Protein AF-A0A1S2JZF1-F1 (afdb_monomer_lite)

Foldseek 3Di:
DDDDQDDQKFKDKDFLVLLQLLLVLLVVVPPDDDDPPVV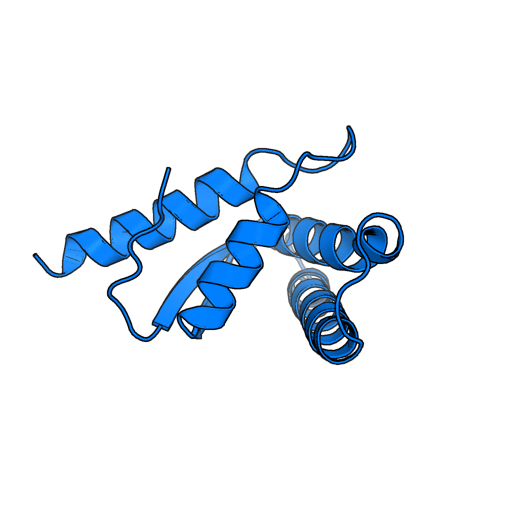NVVSNVSSVVSPCSNVVPVDDSRDMDIDIDGPVVLVVSLVSLCPDDDPPRDVCSSVRSSVRSVVVVVVVD

Radius of gyration: 13.89 Å; chains: 1; bounding box: 28×35×38 Å

Sequence (109 aa):
MRIELRKASYQVTFEALDWLCVAERMEDWSMCHPWPEAHDAGRLAVAAWARAMYDGAAISHHQRFTLTMPRDWAVWLWQILAMPPHDEFPWELAPQLLGQIKAQNRQRQ

Secondary structure (DSSP, 8-state):
------SSEEEEEEEHHHHHHHHHHHHHGGGT----THHHHHHHHHHHHHHHHHHT-SS-TT-EEEEEEEHHHHHHHHHHHHSPPPTTS-TTHHHHHHHHHHHHHHTT-

pLDDT: mean 81.44, std 12.47, range [49.06, 94.25]

Structure (mmCIF, N/CA/C/O backbone):
data_AF-A0A1S2JZF1-F1
#
_entry.id   AF-A0A1S2JZF1-F1
#
loop_
_atom_site.group_PDB
_atom_site.id
_atom_site.type_symbol
_atom_site.label_atom_id
_atom_site.label_alt_id
_atom_site.label_comp_id
_atom_site.label_asym_id
_atom_site.label_entity_id
_atom_site.label_seq_id
_atom_site.pdbx_PDB_ins_code
_atom_site.Cartn_x
_atom_site.Cartn_y
_atom_site.Cartn_z
_atom_site.occupancy
_atom_site.B_iso_or_equiv
_atom_site.auth_seq_id
_atom_site.auth_comp_id
_atom_site.auth_asym_id
_atom_site.auth_atom_id
_atom_site.pdbx_PDB_model_num
ATOM 1 N N . MET A 1 1 ? 12.018 -3.463 14.086 1.00 50.41 1 MET A N 1
ATOM 2 C CA . MET A 1 1 ? 10.764 -2.892 14.638 1.00 50.41 1 MET A CA 1
ATOM 3 C C . MET A 1 1 ? 9.609 -3.808 14.244 1.00 50.41 1 MET A C 1
ATOM 5 O O . MET A 1 1 ? 9.419 -4.014 13.055 1.00 50.41 1 MET A O 1
ATOM 9 N N . ARG A 1 2 ? 8.890 -4.414 15.200 1.00 59.28 2 ARG A N 1
ATOM 10 C CA . ARG A 1 2 ? 7.764 -5.327 14.916 1.00 59.28 2 ARG A CA 1
ATOM 11 C C . ARG A 1 2 ? 6.481 -4.505 14.775 1.00 59.28 2 ARG A C 1
ATOM 13 O O . ARG A 1 2 ? 6.169 -3.725 15.669 1.00 59.28 2 ARG A O 1
ATOM 20 N N . ILE A 1 3 ? 5.759 -4.637 13.663 1.00 64.00 3 ILE A N 1
ATOM 21 C CA . ILE A 1 3 ? 4.449 -3.991 13.513 1.00 64.00 3 ILE A CA 1
ATOM 22 C C . ILE A 1 3 ? 3.412 -4.787 14.300 1.00 64.00 3 ILE A C 1
ATOM 24 O O . ILE A 1 3 ? 3.134 -5.942 13.985 1.00 64.00 3 ILE A O 1
ATOM 28 N N . GLU A 1 4 ? 2.802 -4.154 15.297 1.00 75.62 4 GLU A N 1
ATOM 29 C CA . GLU A 1 4 ? 1.636 -4.704 15.983 1.00 75.62 4 GLU A CA 1
ATOM 30 C C . GLU A 1 4 ? 0.354 -4.260 15.277 1.00 75.62 4 GLU A C 1
ATOM 32 O O . GLU A 1 4 ? -0.194 -3.187 15.544 1.00 75.62 4 GLU A O 1
ATOM 37 N N . LEU A 1 5 ? -0.134 -5.087 14.354 1.00 77.19 5 LEU A N 1
ATOM 38 C CA . LEU A 1 5 ? -1.463 -4.905 13.778 1.00 77.19 5 LEU A CA 1
ATOM 39 C C . LEU A 1 5 ? -2.522 -5.514 14.699 1.00 77.19 5 LEU A C 1
ATOM 41 O O . LEU A 1 5 ? -2.493 -6.709 14.986 1.00 77.19 5 LEU A O 1
ATOM 45 N N . ARG A 1 6 ? -3.452 -4.681 15.165 1.00 83.56 6 ARG A N 1
ATOM 46 C CA . ARG A 1 6 ? -4.514 -5.044 16.114 1.00 83.56 6 ARG A CA 1
ATOM 47 C C . ARG A 1 6 ? -5.913 -5.028 15.486 1.00 83.56 6 ARG A C 1
ATOM 49 O O . ARG A 1 6 ? -6.845 -5.544 16.092 1.00 83.56 6 ARG A O 1
ATOM 56 N N . LYS A 1 7 ? -6.077 -4.439 14.294 1.00 85.94 7 LYS A N 1
ATOM 57 C CA . LYS A 1 7 ? -7.360 -4.360 13.576 1.00 85.94 7 LYS A CA 1
ATOM 58 C C . LYS A 1 7 ? -7.475 -5.451 12.512 1.00 85.94 7 LYS A C 1
ATOM 60 O O . LYS A 1 7 ? -6.466 -5.904 11.979 1.00 85.94 7 LYS A O 1
ATOM 65 N N . ALA A 1 8 ? -8.717 -5.825 12.193 1.00 88.69 8 ALA A N 1
ATOM 66 C CA . ALA A 1 8 ? -9.038 -6.739 11.093 1.00 88.69 8 ALA A CA 1
ATOM 67 C C . ALA A 1 8 ? -8.833 -6.090 9.711 1.00 88.69 8 ALA A C 1
ATOM 69 O O . ALA A 1 8 ? -8.472 -6.773 8.757 1.00 88.69 8 ALA A O 1
ATOM 70 N N . SER A 1 9 ? -9.016 -4.771 9.617 1.00 92.62 9 SER A N 1
ATOM 71 C CA . SER A 1 9 ? -8.773 -3.975 8.416 1.00 92.62 9 SER A CA 1
ATOM 72 C C . SER A 1 9 ? -8.235 -2.587 8.765 1.00 92.62 9 SER A C 1
ATOM 74 O O . SER A 1 9 ? -8.410 -2.093 9.886 1.00 92.62 9 SER A O 1
ATOM 76 N N . TYR A 1 10 ? -7.566 -1.974 7.793 1.00 92.69 10 TYR A N 1
ATOM 77 C CA . TYR A 1 10 ? -6.959 -0.652 7.883 1.00 92.69 10 TYR A CA 1
ATOM 78 C C . TYR A 1 10 ? -7.393 0.209 6.704 1.00 92.69 10 TYR A C 1
ATOM 80 O O . TYR A 1 10 ? -7.459 -0.268 5.574 1.00 92.69 10 TYR A O 1
ATOM 88 N N . GLN A 1 11 ? -7.663 1.482 6.973 1.00 93.75 11 GLN A N 1
ATOM 89 C CA . GLN A 1 11 ? -7.850 2.494 5.939 1.00 93.75 11 GLN A CA 1
ATOM 90 C C . GLN A 1 11 ? -6.495 3.103 5.587 1.00 93.75 11 GLN A C 1
ATOM 92 O O . GLN A 1 11 ? -5.816 3.635 6.461 1.00 93.75 11 GLN A O 1
ATOM 97 N N . VAL A 1 12 ? -6.084 3.005 4.332 1.00 92.38 12 VAL A N 1
ATOM 98 C CA . VAL A 1 12 ? -4.828 3.563 3.830 1.00 92.38 12 VAL A CA 1
ATOM 99 C C . VAL A 1 12 ? -5.163 4.606 2.788 1.00 92.38 12 VAL A C 1
ATOM 101 O O . VAL A 1 12 ? -5.877 4.319 1.831 1.00 92.38 12 VAL A O 1
ATOM 104 N N . THR A 1 13 ? -4.651 5.807 2.993 1.00 93.69 13 THR A N 1
ATOM 105 C CA . THR A 1 13 ? -4.833 6.952 2.116 1.00 93.69 13 THR A CA 1
ATOM 106 C C . THR A 1 13 ? -3.501 7.343 1.510 1.00 93.69 13 THR A C 1
ATOM 108 O O . THR A 1 13 ? -2.548 7.605 2.240 1.00 93.69 13 THR A O 1
ATOM 111 N N . PHE A 1 14 ? -3.467 7.427 0.192 1.00 93.62 14 PHE A N 1
ATOM 112 C CA . PHE A 1 14 ? -2.300 7.833 -0.583 1.00 93.62 14 PHE A CA 1
ATOM 113 C C . PHE A 1 14 ? -2.731 8.751 -1.723 1.00 93.62 14 PHE A C 1
ATOM 115 O O . PHE A 1 14 ? -3.900 8.726 -2.131 1.00 93.62 14 PHE A O 1
ATOM 122 N N . GLU A 1 15 ? -1.813 9.591 -2.194 1.00 94.25 15 GLU A N 1
ATOM 123 C CA . GLU A 1 15 ? -2.020 10.387 -3.403 1.00 94.25 15 GLU A CA 1
ATOM 124 C C . GLU A 1 15 ? -1.966 9.484 -4.641 1.00 94.25 15 GLU A C 1
ATOM 126 O O . GLU A 1 15 ? -1.456 8.364 -4.599 1.00 94.25 15 GLU A O 1
ATOM 131 N N . ALA A 1 16 ? -2.531 9.938 -5.757 1.00 91.75 16 ALA A N 1
ATOM 132 C CA . ALA A 1 16 ? -2.526 9.168 -6.996 1.00 91.75 16 ALA A CA 1
ATOM 133 C C . ALA A 1 16 ? -1.092 8.787 -7.397 1.00 91.75 16 ALA A C 1
ATOM 135 O O . ALA A 1 16 ? -0.839 7.647 -7.774 1.00 91.75 16 ALA A O 1
ATOM 136 N N . LEU A 1 17 ? -0.153 9.731 -7.270 1.00 91.75 17 LEU A N 1
ATOM 137 C CA . LEU A 1 17 ? 1.257 9.500 -7.580 1.00 91.75 17 LEU A CA 1
ATOM 138 C C . LEU A 1 17 ? 1.896 8.442 -6.669 1.00 91.75 17 LEU A C 1
ATOM 140 O O . LEU A 1 17 ? 2.646 7.599 -7.145 1.00 91.75 17 LEU A O 1
ATOM 144 N N . ASP A 1 18 ? 1.546 8.425 -5.384 1.00 92.69 18 ASP A N 1
ATOM 145 C CA . ASP A 1 18 ? 2.013 7.390 -4.457 1.00 92.69 18 ASP A CA 1
ATOM 146 C C . ASP A 1 18 ? 1.535 5.999 -4.905 1.00 92.69 18 ASP A C 1
ATOM 148 O O . ASP A 1 18 ? 2.290 5.028 -4.848 1.00 92.69 18 ASP A O 1
ATOM 152 N N . TRP A 1 19 ? 0.290 5.892 -5.392 1.00 91.88 19 TRP A N 1
ATOM 153 C CA . TRP A 1 19 ? -0.235 4.643 -5.952 1.00 91.88 19 TRP A CA 1
ATOM 154 C C . TRP A 1 19 ? 0.488 4.225 -7.235 1.00 91.88 19 TRP A C 1
ATOM 156 O O . TRP A 1 19 ? 0.714 3.031 -7.427 1.00 91.88 19 TRP A O 1
ATOM 166 N N . LEU A 1 20 ? 0.912 5.173 -8.074 1.00 91.38 20 LEU A N 1
ATOM 167 C CA . LEU A 1 20 ? 1.772 4.867 -9.218 1.00 91.38 20 LEU A CA 1
ATOM 168 C C . LEU A 1 20 ? 3.101 4.257 -8.760 1.00 91.38 20 LEU A C 1
ATOM 170 O O . LEU A 1 20 ? 3.473 3.192 -9.243 1.00 91.38 20 LEU A O 1
ATOM 174 N N . CYS A 1 21 ? 3.764 4.864 -7.774 1.00 89.75 21 CYS A N 1
ATOM 175 C CA . CYS A 1 21 ? 5.011 4.326 -7.237 1.00 89.75 21 CYS A CA 1
ATOM 176 C C . CYS A 1 21 ? 4.809 2.927 -6.636 1.00 89.75 21 CYS A C 1
ATOM 178 O O . CYS A 1 21 ? 5.636 2.039 -6.835 1.00 89.75 21 CYS A O 1
ATOM 180 N N . VAL A 1 22 ? 3.694 2.690 -5.932 1.00 89.81 22 VAL A N 1
ATOM 181 C CA . VAL A 1 22 ? 3.332 1.345 -5.452 1.00 89.81 22 VAL A CA 1
ATOM 182 C C . VAL A 1 22 ? 3.210 0.364 -6.621 1.00 89.81 22 VAL A C 1
ATOM 184 O O . VAL A 1 22 ? 3.723 -0.747 -6.509 1.00 89.81 22 VAL A O 1
ATOM 187 N N . ALA A 1 23 ? 2.567 0.749 -7.727 1.00 90.44 23 ALA A N 1
ATOM 188 C CA . ALA A 1 23 ? 2.433 -0.108 -8.904 1.00 90.44 23 ALA A CA 1
ATOM 189 C C . ALA A 1 23 ? 3.799 -0.463 -9.508 1.00 90.44 23 ALA A C 1
ATOM 191 O O . ALA A 1 23 ? 4.115 -1.642 -9.652 1.00 90.44 23 ALA A O 1
ATOM 192 N N . GLU A 1 24 ? 4.641 0.540 -9.753 1.00 87.75 24 GLU A N 1
ATOM 193 C CA . GLU A 1 24 ? 5.990 0.366 -10.305 1.00 87.75 24 GLU A CA 1
ATOM 194 C C . GLU A 1 24 ? 6.850 -0.527 -9.406 1.00 87.75 24 GLU A C 1
ATOM 196 O O . GLU A 1 24 ? 7.489 -1.467 -9.874 1.00 87.75 24 GLU A O 1
ATOM 201 N N . ARG A 1 25 ? 6.789 -0.318 -8.085 1.00 84.50 25 ARG A N 1
ATOM 202 C CA . ARG A 1 25 ? 7.504 -1.152 -7.112 1.00 84.50 25 ARG A CA 1
ATOM 203 C C . ARG A 1 25 ? 7.040 -2.599 -7.130 1.00 84.50 25 ARG A C 1
ATOM 205 O O . ARG A 1 25 ? 7.852 -3.501 -6.935 1.00 84.50 25 ARG A O 1
ATOM 212 N N . MET A 1 26 ? 5.743 -2.822 -7.322 1.00 84.38 26 MET A N 1
ATOM 213 C CA . MET A 1 26 ? 5.180 -4.161 -7.441 1.00 84.38 26 MET A CA 1
ATOM 214 C C . MET A 1 26 ? 5.584 -4.809 -8.762 1.00 84.38 26 MET A C 1
ATOM 216 O O . MET A 1 26 ? 5.753 -6.018 -8.773 1.00 84.38 26 MET A O 1
ATOM 220 N N . GLU A 1 27 ? 5.771 -4.061 -9.848 1.00 81.62 27 GLU A N 1
ATOM 221 C CA . GLU A 1 27 ? 6.171 -4.576 -11.167 1.00 81.62 27 GLU A CA 1
ATOM 222 C C . GLU A 1 27 ? 7.672 -4.901 -11.252 1.00 81.62 27 GLU A C 1
ATOM 224 O O . GLU A 1 27 ? 8.032 -5.998 -11.688 1.00 81.62 27 GLU A O 1
ATOM 229 N N . ASP A 1 28 ? 8.528 -4.010 -10.745 1.00 77.44 28 ASP A N 1
ATOM 230 C CA . ASP A 1 28 ? 9.998 -4.132 -10.726 1.00 77.44 28 ASP A CA 1
ATOM 231 C C . ASP A 1 28 ? 10.495 -5.281 -9.822 1.00 77.44 28 ASP A C 1
ATOM 233 O O . ASP A 1 28 ? 11.553 -5.879 -10.015 1.00 77.44 28 ASP A O 1
ATOM 237 N N . TRP A 1 29 ? 9.647 -5.696 -8.879 1.00 64.81 29 TRP A N 1
ATOM 238 C CA . TRP A 1 29 ? 9.880 -6.767 -7.908 1.00 64.81 29 TRP A CA 1
ATOM 239 C C . TRP A 1 29 ? 10.287 -8.136 -8.499 1.00 64.81 29 TRP A C 1
ATOM 241 O O . TRP A 1 29 ? 10.733 -9.018 -7.762 1.00 64.81 29 TRP A O 1
ATOM 251 N N . SER A 1 30 ? 10.137 -8.344 -9.813 1.00 56.12 30 SER A N 1
ATOM 252 C CA . SER A 1 30 ? 10.441 -9.613 -10.494 1.00 56.12 30 SER A CA 1
ATOM 253 C C . SER A 1 30 ? 11.916 -10.048 -10.441 1.00 56.12 30 SER A C 1
ATOM 255 O O . SER A 1 30 ? 12.208 -11.201 -10.755 1.00 56.12 30 SER A O 1
ATOM 257 N N . MET A 1 31 ? 12.848 -9.185 -10.012 1.00 50.50 31 MET A N 1
ATOM 258 C CA . MET A 1 31 ? 14.287 -9.484 -10.077 1.00 50.50 31 MET A CA 1
ATOM 259 C C . MET A 1 31 ? 14.955 -9.934 -8.766 1.00 50.50 31 MET A C 1
ATOM 261 O O . MET A 1 31 ? 16.069 -10.455 -8.826 1.00 50.50 31 MET A O 1
ATOM 265 N N . CYS A 1 32 ? 14.338 -9.771 -7.587 1.00 49.06 32 CYS A N 1
ATOM 266 C CA . CYS A 1 32 ? 15.118 -9.816 -6.335 1.00 49.06 32 CYS A CA 1
ATOM 267 C C . CYS A 1 32 ? 14.843 -10.966 -5.352 1.00 49.06 32 CYS A C 1
ATOM 269 O O . CYS A 1 32 ? 15.706 -11.208 -4.510 1.00 49.06 32 CYS A O 1
ATOM 271 N N . HIS A 1 33 ? 13.733 -11.714 -5.422 1.00 52.94 33 HIS A N 1
ATOM 272 C CA . HIS A 1 33 ? 13.502 -12.817 -4.470 1.00 52.94 33 HIS A CA 1
ATOM 273 C C . HIS A 1 33 ? 12.627 -13.956 -5.023 1.00 52.94 33 HIS A C 1
ATOM 275 O O . HIS A 1 33 ? 11.539 -13.682 -5.526 1.00 52.94 33 HIS A O 1
ATOM 281 N N . PRO A 1 34 ? 13.019 -15.236 -4.849 1.00 52.94 34 PRO A N 1
ATOM 282 C CA . PRO A 1 34 ? 12.179 -16.374 -5.207 1.00 52.94 34 PRO A CA 1
ATOM 283 C C . PRO A 1 34 ? 11.081 -16.555 -4.149 1.00 52.94 34 PRO A C 1
ATOM 285 O O . PRO A 1 34 ? 11.301 -17.173 -3.106 1.00 52.94 34 PRO A O 1
ATOM 288 N N . TRP A 1 35 ? 9.900 -15.991 -4.393 1.00 58.47 35 TRP A N 1
ATOM 289 C CA . TRP A 1 35 ? 8.686 -16.327 -3.644 1.00 58.47 35 TRP A CA 1
ATOM 290 C C . TRP A 1 35 ? 7.895 -17.422 -4.385 1.00 58.47 35 TRP A C 1
ATOM 292 O O . TRP A 1 35 ? 8.070 -17.587 -5.591 1.00 58.47 35 TRP A O 1
ATOM 302 N N . PRO A 1 36 ? 7.028 -18.188 -3.697 1.00 58.34 36 PRO A N 1
ATOM 303 C CA . PRO A 1 36 ? 6.127 -19.139 -4.353 1.00 58.34 36 PRO A CA 1
ATOM 304 C C . PRO A 1 36 ? 5.216 -18.437 -5.377 1.00 58.34 36 PRO A C 1
ATOM 306 O O . PRO A 1 36 ? 4.727 -17.349 -5.084 1.00 58.34 36 PRO A O 1
ATOM 309 N N . GLU A 1 37 ? 4.910 -19.078 -6.512 1.00 57.91 37 GLU A N 1
ATOM 310 C CA . GLU A 1 37 ? 4.112 -18.531 -7.640 1.00 57.91 37 GLU A CA 1
ATOM 311 C C . GLU A 1 37 ? 2.793 -17.839 -7.227 1.00 57.91 37 GLU A C 1
ATOM 313 O O . GLU A 1 37 ? 2.350 -16.880 -7.857 1.00 57.91 37 GLU A O 1
ATOM 318 N N . ALA A 1 38 ? 2.165 -18.267 -6.126 1.00 58.09 38 ALA A N 1
ATOM 319 C CA . ALA A 1 38 ? 0.957 -17.637 -5.584 1.00 58.09 38 ALA A CA 1
ATOM 320 C C . ALA A 1 38 ? 1.155 -16.159 -5.173 1.00 58.09 38 ALA A C 1
ATOM 322 O O . ALA A 1 38 ? 0.204 -15.374 -5.205 1.00 58.09 38 ALA A O 1
ATOM 323 N N . HIS A 1 39 ? 2.377 -15.760 -4.810 1.00 67.06 39 HIS A N 1
ATOM 324 C CA . HIS A 1 39 ? 2.711 -14.373 -4.488 1.00 67.06 39 HIS A CA 1
ATOM 325 C C . HIS A 1 39 ? 2.804 -13.484 -5.736 1.00 67.06 39 HIS A C 1
ATOM 327 O O . HIS A 1 39 ? 2.549 -12.285 -5.626 1.00 67.06 39 HIS A O 1
ATOM 333 N N . ASP A 1 40 ? 3.082 -14.046 -6.918 1.00 73.19 40 ASP A N 1
ATOM 334 C CA . ASP A 1 40 ? 3.144 -13.280 -8.168 1.00 73.19 40 ASP A CA 1
ATOM 335 C C . ASP A 1 40 ? 1.766 -12.835 -8.650 1.00 73.19 40 ASP A C 1
ATOM 337 O O . ASP A 1 40 ? 1.595 -11.682 -9.045 1.00 73.19 40 ASP A O 1
ATOM 341 N N . ALA A 1 41 ? 0.752 -13.698 -8.554 1.00 76.75 41 ALA A N 1
ATOM 342 C CA . ALA A 1 41 ? -0.614 -13.325 -8.921 1.00 76.75 41 ALA A CA 1
ATOM 343 C C . ALA A 1 41 ? -1.159 -12.201 -8.019 1.00 76.75 41 ALA A C 1
ATOM 345 O O . ALA A 1 41 ? -1.750 -11.238 -8.509 1.00 76.75 41 ALA A O 1
ATOM 346 N N . GLY A 1 42 ? -0.919 -12.294 -6.705 1.00 77.50 42 GLY A N 1
ATOM 347 C CA . GLY A 1 42 ? -1.297 -11.248 -5.750 1.00 77.50 42 GLY A CA 1
ATOM 348 C C . GLY A 1 42 ? -0.565 -9.931 -6.012 1.00 77.50 42 GLY A C 1
ATOM 349 O O . GLY A 1 42 ? -1.187 -8.871 -6.033 1.00 77.50 42 GLY A O 1
ATOM 350 N N . ARG A 1 43 ? 0.739 -10.001 -6.295 1.00 81.88 43 ARG A N 1
ATOM 351 C CA . ARG A 1 43 ? 1.567 -8.853 -6.680 1.00 81.88 43 ARG A CA 1
ATOM 352 C C . ARG A 1 43 ? 1.057 -8.144 -7.926 1.00 81.88 43 ARG A C 1
ATOM 354 O O . ARG A 1 43 ? 0.838 -6.937 -7.879 1.00 81.88 43 ARG A O 1
ATOM 361 N N . LEU A 1 44 ? 0.829 -8.880 -9.011 1.00 84.50 44 LEU A N 1
ATOM 362 C CA . LEU A 1 44 ? 0.324 -8.316 -10.263 1.00 84.50 44 LEU A CA 1
ATOM 363 C C . LEU A 1 44 ? -1.072 -7.710 -10.090 1.00 84.50 44 LEU A C 1
ATOM 365 O O . LEU A 1 44 ? -1.351 -6.649 -10.641 1.00 84.50 44 LEU A O 1
ATOM 369 N N . ALA A 1 45 ? -1.933 -8.333 -9.280 1.00 84.81 45 ALA A N 1
ATOM 370 C CA . ALA A 1 45 ? -3.237 -7.763 -8.954 1.00 84.81 45 ALA A CA 1
ATOM 371 C C . ALA A 1 45 ? -3.110 -6.419 -8.218 1.00 84.81 45 ALA A C 1
ATOM 373 O O . ALA A 1 45 ? -3.865 -5.489 -8.499 1.00 84.81 45 ALA A O 1
ATOM 374 N N . VAL A 1 46 ? -2.144 -6.291 -7.304 1.00 84.69 46 VAL A N 1
ATOM 375 C CA . VAL A 1 46 ? -1.894 -5.042 -6.567 1.00 84.69 46 VAL A CA 1
ATOM 376 C C . VAL A 1 46 ? -1.298 -3.977 -7.466 1.00 84.69 46 VAL A C 1
ATOM 378 O O . VAL A 1 46 ? -1.735 -2.832 -7.386 1.00 84.69 46 VAL A O 1
ATOM 381 N N . ALA A 1 47 ? -0.362 -4.350 -8.340 1.00 89.06 47 ALA A N 1
ATOM 382 C CA . ALA A 1 47 ? 0.184 -3.453 -9.350 1.00 89.06 47 ALA A CA 1
ATOM 383 C C . ALA A 1 47 ? -0.927 -2.878 -10.235 1.00 89.06 47 ALA A C 1
ATOM 385 O O . ALA A 1 47 ? -1.099 -1.663 -10.307 1.00 89.06 47 ALA A O 1
ATOM 386 N N . ALA A 1 48 ? -1.757 -3.750 -10.816 1.00 90.12 48 ALA A N 1
ATOM 387 C CA . ALA A 1 48 ? -2.867 -3.349 -11.674 1.00 90.12 48 ALA A CA 1
ATOM 388 C C . ALA A 1 48 ? -3.887 -2.473 -10.934 1.00 90.12 48 ALA A C 1
ATOM 390 O O . ALA A 1 48 ? -4.365 -1.475 -11.473 1.00 90.12 48 ALA A O 1
ATOM 391 N N . TRP A 1 49 ? -4.210 -2.818 -9.685 1.00 88.56 49 TRP A N 1
ATOM 392 C CA . TRP A 1 49 ? -5.126 -2.026 -8.874 1.00 88.56 49 TRP A CA 1
ATOM 393 C C . TRP A 1 49 ? -4.555 -0.638 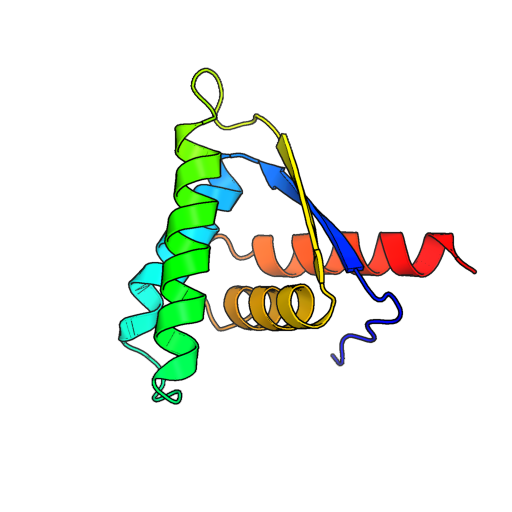-8.556 1.00 88.56 49 TRP A C 1
ATOM 395 O O . TRP A 1 49 ? -5.239 0.361 -8.762 1.00 88.56 49 TRP A O 1
ATOM 405 N N . ALA A 1 50 ? -3.302 -0.555 -8.110 1.00 90.31 50 ALA A N 1
ATOM 406 C CA . ALA A 1 50 ? -2.647 0.711 -7.801 1.00 90.31 50 ALA A CA 1
ATOM 407 C C . ALA A 1 50 ? -2.499 1.592 -9.056 1.00 90.31 50 ALA A C 1
ATOM 409 O O . ALA A 1 50 ? -2.767 2.795 -9.006 1.00 90.31 50 ALA A O 1
ATOM 410 N N . ARG A 1 51 ? -2.209 0.983 -10.213 1.00 92.31 51 ARG A N 1
ATOM 411 C CA . ARG A 1 51 ? -2.197 1.670 -11.507 1.00 92.31 51 ARG A CA 1
ATOM 412 C C . ARG A 1 51 ? -3.568 2.235 -11.872 1.00 92.31 51 ARG A C 1
ATOM 414 O O . ARG A 1 51 ? -3.658 3.400 -12.240 1.00 92.31 51 ARG A O 1
ATOM 421 N N . ALA A 1 52 ? -4.639 1.466 -11.681 1.00 89.69 52 ALA A N 1
ATOM 422 C CA . ALA A 1 52 ? -6.001 1.940 -11.925 1.00 89.69 52 ALA A CA 1
ATOM 423 C C . ALA A 1 52 ? -6.392 3.126 -11.020 1.00 89.69 52 ALA A C 1
ATOM 425 O O . ALA A 1 52 ? -7.138 4.004 -11.451 1.00 89.69 52 ALA A O 1
ATOM 426 N N . MET A 1 53 ? -5.881 3.183 -9.784 1.00 87.62 53 MET A N 1
ATOM 427 C CA . MET A 1 53 ? -6.090 4.329 -8.887 1.00 87.62 53 MET A CA 1
ATOM 428 C C . MET A 1 53 ? -5.389 5.590 -9.409 1.00 87.62 53 MET A C 1
ATOM 430 O O . MET A 1 53 ? -5.969 6.674 -9.355 1.00 87.62 53 MET A O 1
ATOM 434 N N . TYR A 1 54 ? -4.172 5.451 -9.945 1.00 90.44 54 TYR A N 1
ATOM 435 C CA . TYR A 1 54 ? -3.461 6.551 -10.599 1.00 90.44 54 TYR A CA 1
ATOM 436 C C . TYR A 1 54 ? -4.155 6.998 -11.892 1.00 90.44 54 TYR A C 1
ATOM 438 O O . TYR A 1 54 ? -4.457 8.179 -12.042 1.00 90.44 54 TYR A O 1
ATOM 446 N N . ASP A 1 55 ? -4.469 6.067 -12.794 1.00 88.12 55 ASP A N 1
ATOM 447 C CA . ASP A 1 55 ? -5.098 6.369 -14.087 1.00 88.12 55 ASP A CA 1
ATOM 448 C C . ASP A 1 55 ? -6.511 6.963 -13.907 1.00 88.12 55 ASP A C 1
ATOM 450 O O . ASP A 1 55 ? -6.950 7.814 -14.680 1.00 88.12 55 ASP A O 1
ATOM 454 N N . GLY A 1 56 ? -7.222 6.555 -12.849 1.00 82.88 56 GLY A N 1
ATOM 455 C CA . GLY A 1 56 ? -8.513 7.121 -12.457 1.00 82.88 56 GLY A CA 1
ATOM 456 C C . GLY A 1 56 ? -8.433 8.559 -11.929 1.00 82.88 56 GLY A C 1
ATOM 457 O O . GLY A 1 56 ? -9.456 9.249 -11.880 1.00 82.88 56 GLY A O 1
ATOM 458 N N . ALA A 1 57 ? -7.243 9.049 -11.570 1.00 83.44 57 ALA A N 1
ATOM 459 C CA . ALA A 1 57 ? -7.000 10.435 -11.182 1.00 83.44 57 ALA A CA 1
ATOM 460 C C . ALA A 1 57 ? -6.885 11.332 -12.427 1.00 83.44 57 ALA A C 1
ATOM 462 O O . ALA A 1 57 ? -5.857 11.949 -12.688 1.00 83.44 57 ALA A O 1
ATOM 463 N N . ALA A 1 58 ? -7.966 11.418 -13.204 1.00 70.38 58 ALA A N 1
ATOM 464 C CA . ALA A 1 58 ? -7.999 12.058 -14.523 1.00 70.38 58 ALA A CA 1
ATOM 465 C C . ALA A 1 58 ? -7.587 13.549 -14.549 1.00 70.38 58 ALA A C 1
ATOM 467 O O . ALA A 1 58 ? -7.393 14.108 -15.626 1.00 70.38 58 ALA A O 1
ATOM 468 N N . ILE A 1 59 ? -7.512 14.218 -13.390 1.00 70.88 59 ILE A N 1
ATOM 469 C CA . ILE A 1 59 ? -7.391 15.683 -13.287 1.00 70.88 59 ILE A CA 1
ATOM 470 C C . ILE A 1 59 ? -6.240 16.127 -12.364 1.00 70.88 59 ILE A C 1
ATOM 472 O O . ILE A 1 59 ? -5.723 17.229 -12.533 1.00 70.88 59 ILE A O 1
ATOM 476 N N . SER A 1 60 ? -5.813 15.316 -11.384 1.00 82.31 60 SER A N 1
ATOM 477 C CA . SER A 1 60 ? -4.761 15.721 -10.440 1.00 82.31 60 SER A CA 1
ATOM 478 C C . SER A 1 60 ? -4.033 14.540 -9.810 1.00 82.31 60 SER A C 1
ATOM 480 O O . SER A 1 60 ? -4.636 13.717 -9.123 1.00 82.31 60 SER A O 1
ATOM 482 N N . HIS A 1 61 ? -2.706 14.530 -9.935 1.00 80.38 61 HIS A N 1
ATOM 483 C CA . HIS A 1 61 ? -1.845 13.532 -9.295 1.00 80.38 61 HIS A CA 1
ATOM 484 C C . HIS A 1 61 ? -1.793 13.651 -7.760 1.00 80.38 61 HIS A C 1
ATOM 486 O O . HIS A 1 61 ? -1.379 12.709 -7.088 1.00 80.38 61 HIS A O 1
ATOM 492 N N . HIS A 1 62 ? -2.275 14.768 -7.204 1.00 87.00 62 HIS A N 1
ATOM 493 C CA . HIS A 1 62 ? -2.424 14.986 -5.760 1.00 87.00 62 HIS A CA 1
ATOM 494 C C . HIS A 1 62 ? -3.780 14.523 -5.217 1.00 87.00 62 HIS A C 1
ATOM 496 O O . HIS A 1 62 ? -4.068 14.677 -4.027 1.00 87.00 62 HIS A O 1
ATOM 502 N N . GLN A 1 63 ? -4.657 13.990 -6.075 1.00 89.12 63 GLN A N 1
ATOM 503 C CA . GLN A 1 63 ? -5.917 13.426 -5.618 1.00 89.12 63 GLN A CA 1
ATOM 504 C C . GLN A 1 63 ? -5.636 12.268 -4.660 1.00 89.12 63 GLN A C 1
ATOM 506 O O . GLN A 1 63 ? -4.885 11.348 -4.977 1.00 89.12 63 GLN A O 1
ATOM 511 N N . ARG A 1 64 ? -6.247 12.322 -3.476 1.00 90.62 64 ARG A N 1
ATOM 512 C CA . ARG A 1 64 ? -6.094 11.291 -2.451 1.00 90.62 64 ARG A CA 1
ATOM 513 C C . ARG A 1 64 ? -7.165 10.237 -2.590 1.00 90.62 64 ARG A C 1
ATOM 515 O O . ARG A 1 64 ? -8.348 10.556 -2.705 1.00 90.62 64 ARG A O 1
ATOM 522 N N . PHE A 1 65 ? -6.746 8.990 -2.472 1.00 89.31 65 PHE A N 1
ATOM 523 C CA . PHE A 1 65 ? -7.642 7.854 -2.444 1.00 89.31 65 PHE A CA 1
ATOM 524 C C . PHE A 1 65 ? -7.448 7.061 -1.166 1.00 89.31 65 PHE A C 1
ATOM 526 O O . PHE A 1 65 ? -6.319 6.748 -0.794 1.00 89.31 65 PHE A O 1
ATOM 533 N N . THR A 1 66 ? -8.561 6.708 -0.526 1.00 90.69 66 THR A N 1
ATOM 534 C CA . THR A 1 66 ? -8.583 5.866 0.668 1.00 90.69 66 THR A CA 1
ATOM 535 C C . THR A 1 66 ? -9.062 4.468 0.306 1.00 90.69 66 THR A C 1
ATOM 537 O O . THR A 1 66 ? -10.189 4.295 -0.152 1.00 90.69 66 THR A O 1
ATOM 540 N N . LEU A 1 67 ? -8.237 3.459 0.573 1.00 89.31 67 LEU A N 1
ATOM 541 C CA . LEU A 1 67 ? -8.607 2.054 0.473 1.00 89.31 67 LEU A CA 1
ATOM 542 C C . LEU A 1 67 ? -8.760 1.454 1.872 1.00 89.31 67 LEU A C 1
ATOM 544 O O . LEU A 1 67 ? -7.896 1.613 2.729 1.00 89.31 67 LEU A O 1
ATOM 548 N N . THR A 1 68 ? -9.828 0.686 2.081 1.00 91.81 68 THR A N 1
ATOM 549 C CA . THR A 1 68 ? -9.893 -0.253 3.204 1.00 91.81 68 THR A CA 1
ATOM 550 C C . THR A 1 68 ? -9.275 -1.588 2.789 1.00 91.81 68 THR A C 1
ATOM 552 O O . THR A 1 68 ? -9.832 -2.278 1.941 1.00 91.81 68 THR A O 1
ATOM 555 N N . MET A 1 69 ? -8.153 -1.970 3.397 1.00 89.75 69 MET A N 1
ATOM 556 C CA . MET A 1 69 ? -7.495 -3.262 3.167 1.00 89.75 69 MET A CA 1
ATOM 557 C C . MET A 1 69 ? -7.576 -4.172 4.397 1.00 89.75 69 MET A C 1
ATOM 559 O O . MET A 1 69 ? -7.498 -3.679 5.529 1.00 89.75 69 MET A O 1
ATOM 563 N N . PRO A 1 70 ? -7.697 -5.500 4.215 1.00 91.12 70 PRO A N 1
ATOM 564 C CA . PRO A 1 70 ? -7.528 -6.464 5.296 1.00 91.12 70 PRO A CA 1
ATOM 565 C C . PRO A 1 70 ? -6.152 -6.349 5.958 1.00 91.12 70 PRO A C 1
ATOM 567 O O . PRO A 1 70 ? -5.179 -5.905 5.349 1.00 91.12 70 PRO A O 1
ATOM 570 N N . ARG A 1 71 ? -6.058 -6.801 7.210 1.00 89.62 71 ARG A N 1
ATOM 571 C CA . ARG A 1 71 ? -4.816 -6.806 7.992 1.00 89.62 71 ARG A CA 1
ATOM 572 C C . ARG A 1 71 ? -3.637 -7.402 7.227 1.00 89.62 71 ARG A C 1
ATOM 574 O O . ARG A 1 71 ? -2.582 -6.780 7.176 1.00 89.62 71 ARG A O 1
ATOM 581 N N . ASP A 1 72 ? -3.815 -8.590 6.664 1.00 85.19 72 ASP A N 1
ATOM 582 C CA . ASP A 1 72 ? -2.720 -9.343 6.044 1.00 85.19 72 ASP A CA 1
ATOM 583 C C . ASP A 1 72 ? -2.179 -8.618 4.808 1.00 85.19 72 ASP A C 1
ATOM 585 O O . ASP A 1 72 ? -0.970 -8.549 4.599 1.00 85.19 72 ASP A O 1
ATOM 589 N N . TRP A 1 73 ? -3.070 -7.956 4.071 1.00 86.06 73 TRP A N 1
ATOM 590 C CA . TRP A 1 73 ? -2.719 -7.092 2.948 1.00 86.06 73 TRP A CA 1
ATOM 591 C C . TRP A 1 73 ? -1.947 -5.848 3.394 1.00 86.06 73 TRP A C 1
ATOM 593 O O . TRP A 1 73 ? -0.959 -5.487 2.761 1.00 86.06 73 TRP A O 1
ATOM 603 N N . ALA A 1 74 ? -2.330 -5.231 4.516 1.00 88.88 74 ALA A N 1
ATOM 604 C CA . ALA A 1 74 ? -1.590 -4.104 5.084 1.00 88.88 74 ALA A CA 1
ATOM 605 C C . ALA A 1 74 ? -0.176 -4.498 5.553 1.00 88.88 74 ALA A C 1
ATOM 607 O O . ALA A 1 74 ? 0.760 -3.717 5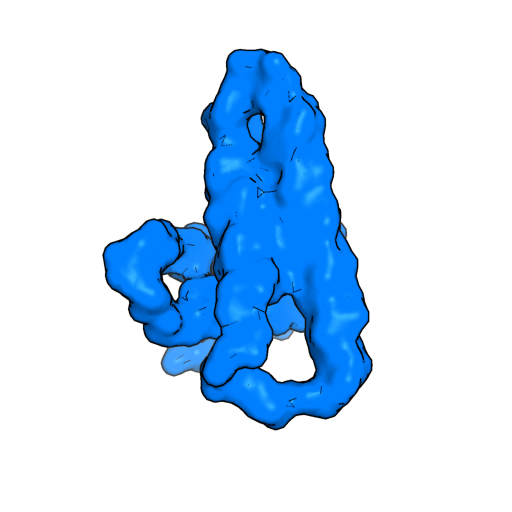.377 1.00 88.88 74 ALA A O 1
ATOM 608 N N . VAL A 1 75 ? -0.002 -5.701 6.131 1.00 86.38 75 VAL A N 1
ATOM 609 C CA . VAL A 1 75 ? 1.334 -6.235 6.474 1.00 86.38 75 VAL A CA 1
ATOM 610 C C . VAL A 1 75 ? 2.167 -6.387 5.216 1.00 86.38 75 VAL A C 1
ATOM 612 O O . VAL A 1 75 ? 3.293 -5.900 5.162 1.00 86.38 75 VAL A O 1
ATOM 615 N N . TRP A 1 76 ? 1.614 -7.092 4.235 1.00 85.00 76 TRP A N 1
ATOM 616 C CA . TRP A 1 76 ? 2.333 -7.485 3.039 1.00 85.00 76 TRP A CA 1
ATOM 617 C C . TRP A 1 76 ? 2.735 -6.263 2.202 1.00 85.00 76 TRP A C 1
ATOM 619 O O . TRP A 1 76 ? 3.903 -6.135 1.843 1.00 85.00 76 TRP A O 1
ATOM 629 N N . LEU A 1 77 ? 1.831 -5.292 2.021 1.00 86.44 77 LEU A N 1
ATOM 630 C CA . LEU A 1 77 ? 2.153 -4.020 1.372 1.00 86.44 77 LEU A CA 1
ATOM 631 C C . LEU A 1 77 ? 3.270 -3.278 2.116 1.00 86.44 77 LEU A C 1
ATOM 633 O O . LEU A 1 77 ? 4.232 -2.837 1.496 1.00 86.44 77 LEU A O 1
ATOM 637 N N . TRP A 1 78 ? 3.195 -3.174 3.448 1.00 87.88 78 TRP A N 1
ATOM 638 C CA . TRP A 1 78 ? 4.260 -2.522 4.212 1.00 87.88 78 TRP A CA 1
ATOM 639 C C . TRP A 1 78 ? 5.607 -3.225 4.055 1.00 87.88 78 TRP A C 1
ATOM 641 O O . TRP A 1 78 ? 6.617 -2.546 3.896 1.00 87.88 78 TRP A O 1
ATOM 651 N N . GLN A 1 79 ? 5.638 -4.560 4.087 1.00 83.31 79 GLN A N 1
ATOM 652 C CA . GLN A 1 79 ? 6.874 -5.314 3.886 1.00 83.31 79 GLN A CA 1
ATOM 653 C C . GLN A 1 79 ? 7.497 -4.986 2.530 1.00 83.31 79 GLN A C 1
ATOM 655 O O . GLN A 1 79 ? 8.703 -4.774 2.466 1.00 83.31 79 GLN A O 1
ATOM 660 N N . ILE A 1 80 ? 6.677 -4.875 1.480 1.00 81.62 80 ILE A N 1
ATOM 661 C CA . ILE A 1 80 ? 7.139 -4.540 0.128 1.00 81.62 80 ILE A CA 1
ATOM 662 C C . ILE A 1 80 ? 7.737 -3.142 0.055 1.00 81.62 80 ILE A C 1
ATOM 664 O O . ILE A 1 80 ? 8.854 -2.964 -0.432 1.00 81.62 80 ILE A O 1
ATOM 668 N N . LEU A 1 81 ? 7.030 -2.158 0.602 1.00 84.38 81 LEU A N 1
ATOM 669 C CA . LEU A 1 81 ? 7.493 -0.773 0.604 1.00 84.38 81 LEU A CA 1
ATOM 670 C C . LEU A 1 81 ? 8.720 -0.566 1.507 1.00 84.38 81 LEU A C 1
ATOM 672 O O . LEU A 1 81 ? 9.481 0.369 1.293 1.00 84.38 81 LEU A O 1
ATOM 676 N N . ALA A 1 82 ? 8.898 -1.397 2.541 1.00 82.25 82 ALA A N 1
ATOM 677 C CA . ALA A 1 82 ? 9.991 -1.280 3.508 1.00 82.25 82 ALA A CA 1
ATOM 678 C C . ALA A 1 82 ? 11.272 -2.015 3.086 1.00 82.25 82 ALA A C 1
ATOM 680 O O . ALA A 1 82 ? 12.292 -1.895 3.769 1.00 82.25 82 ALA A O 1
ATOM 681 N N . MET A 1 83 ? 11.232 -2.800 2.007 1.00 77.81 83 MET A N 1
ATOM 682 C CA . MET A 1 83 ? 12.432 -3.424 1.457 1.00 77.81 83 MET A CA 1
ATOM 683 C C . MET A 1 83 ? 13.334 -2.375 0.798 1.00 77.81 83 MET A C 1
ATOM 685 O O . MET A 1 83 ? 12.805 -1.390 0.277 1.00 77.81 83 MET A O 1
ATOM 689 N N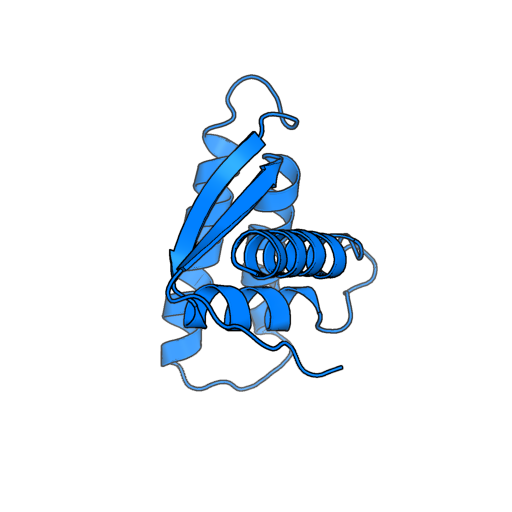 . PRO A 1 84 ? 14.672 -2.567 0.825 1.00 68.38 84 PRO A N 1
ATOM 690 C CA . PRO A 1 84 ? 15.635 -1.565 0.375 1.00 68.38 84 PRO A CA 1
ATOM 691 C C . PRO A 1 84 ? 15.235 -0.991 -0.989 1.00 68.38 84 PRO A C 1
ATOM 693 O O . PRO A 1 84 ? 14.953 -1.776 -1.904 1.00 68.38 84 PRO A O 1
AT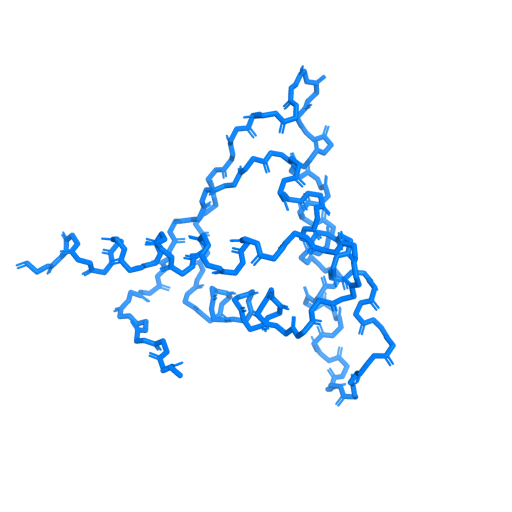OM 696 N N . PRO A 1 85 ? 15.125 0.340 -1.121 1.00 61.97 85 PRO A N 1
ATOM 697 C CA . PRO A 1 85 ? 14.731 0.944 -2.381 1.00 61.97 85 PRO A CA 1
ATOM 698 C C . PRO A 1 85 ? 15.810 0.663 -3.438 1.00 61.97 85 PRO A C 1
ATOM 700 O O . PRO A 1 85 ? 16.999 0.646 -3.123 1.00 61.97 85 PRO A O 1
ATOM 703 N N . HIS A 1 86 ? 15.396 0.440 -4.688 1.00 59.47 86 HIS A N 1
ATOM 704 C CA . HIS A 1 86 ? 16.240 0.858 -5.810 1.00 59.47 86 HIS A CA 1
ATOM 705 C C . HIS A 1 86 ? 16.310 2.389 -5.752 1.00 59.47 86 HIS A C 1
ATOM 707 O O . HIS A 1 86 ? 15.345 2.996 -5.287 1.00 59.47 86 HIS A O 1
ATOM 713 N N . ASP A 1 87 ? 17.420 2.999 -6.172 1.00 60.59 87 ASP A N 1
ATOM 714 C CA . ASP A 1 87 ? 17.769 4.413 -5.917 1.00 60.59 87 ASP A CA 1
ATOM 715 C C . ASP A 1 87 ? 16.703 5.468 -6.328 1.00 60.59 87 ASP A C 1
ATOM 717 O O . ASP A 1 87 ? 16.850 6.645 -6.011 1.00 60.59 87 ASP A O 1
ATOM 721 N N . GLU A 1 88 ? 15.603 5.061 -6.970 1.00 67.06 88 GLU A N 1
ATOM 722 C CA . GLU A 1 88 ? 14.522 5.905 -7.492 1.00 67.06 88 GLU A CA 1
ATOM 723 C C . GLU A 1 88 ? 13.162 5.754 -6.763 1.00 67.06 88 GLU A C 1
ATOM 725 O O . GLU A 1 88 ? 12.246 6.536 -7.015 1.00 67.06 88 GLU A O 1
ATOM 730 N N . PHE A 1 89 ? 12.989 4.795 -5.838 1.00 76.50 89 PHE A N 1
ATOM 731 C CA . PHE A 1 89 ? 11.697 4.582 -5.157 1.00 76.50 89 PHE A CA 1
ATOM 732 C C . PHE A 1 89 ? 11.484 5.541 -3.962 1.00 76.50 89 PHE A C 1
ATOM 734 O O . PHE A 1 89 ? 12.381 5.644 -3.118 1.00 76.50 89 PHE A O 1
ATOM 741 N N . PRO A 1 90 ? 10.300 6.179 -3.797 1.00 81.06 90 PRO A N 1
ATOM 742 C CA . PRO A 1 90 ? 10.047 7.094 -2.682 1.00 81.06 90 PRO A CA 1
ATOM 743 C C . PRO A 1 90 ? 10.155 6.392 -1.323 1.00 81.06 90 PRO A C 1
ATOM 745 O O . PRO A 1 90 ? 9.301 5.593 -0.919 1.00 81.06 90 PRO A O 1
ATOM 748 N N . TRP A 1 91 ? 11.218 6.708 -0.586 1.00 80.38 91 TRP A N 1
ATOM 749 C CA . TRP A 1 91 ? 11.540 6.071 0.692 1.00 80.38 91 TRP A CA 1
ATOM 750 C C . TRP A 1 91 ? 10.503 6.385 1.785 1.00 80.38 91 TRP A C 1
ATOM 752 O O . TRP A 1 91 ? 10.421 5.670 2.787 1.00 80.38 91 TRP A O 1
ATOM 762 N N . GLU A 1 92 ? 9.685 7.427 1.606 1.00 88.62 92 GLU A N 1
ATOM 763 C CA . GLU A 1 92 ? 8.674 7.867 2.563 1.00 88.62 92 GLU A CA 1
ATOM 764 C C . GLU A 1 92 ? 7.420 6.979 2.595 1.00 88.62 92 GLU A C 1
ATOM 766 O O . GLU A 1 92 ? 6.714 6.977 3.608 1.00 88.62 92 GLU A O 1
ATOM 771 N N . LEU A 1 93 ? 7.134 6.189 1.553 1.00 89.44 93 LEU A N 1
ATOM 772 C CA . LEU A 1 93 ? 5.867 5.447 1.433 1.00 89.44 93 LEU A CA 1
ATOM 773 C C . LEU A 1 93 ? 5.668 4.398 2.538 1.00 89.44 93 LEU A C 1
ATOM 775 O O . LEU A 1 93 ? 4.590 4.303 3.136 1.00 89.44 93 LEU A O 1
ATOM 779 N N . ALA A 1 94 ? 6.714 3.643 2.879 1.00 89.69 94 ALA A N 1
ATOM 780 C CA . ALA A 1 94 ? 6.663 2.694 3.993 1.00 89.69 94 ALA A CA 1
ATOM 781 C C . ALA A 1 94 ? 6.444 3.381 5.359 1.00 89.69 94 ALA A C 1
ATOM 783 O O . ALA A 1 94 ? 5.546 2.959 6.104 1.00 89.69 94 ALA A O 1
ATOM 784 N N . PRO A 1 95 ? 7.215 4.427 5.724 1.00 90.75 95 PRO A N 1
ATOM 785 C CA . PRO A 1 95 ? 6.947 5.247 6.904 1.00 90.75 95 PRO A CA 1
ATOM 786 C C . PRO A 1 95 ? 5.532 5.837 6.946 1.00 90.75 95 PRO A C 1
ATOM 788 O O . PRO A 1 95 ? 4.896 5.798 8.005 1.00 90.75 95 PRO A O 1
ATOM 791 N N . GLN A 1 96 ? 5.016 6.341 5.822 1.00 92.88 96 GLN A N 1
ATOM 792 C CA . GLN A 1 96 ? 3.674 6.916 5.731 1.00 92.88 96 GLN A CA 1
ATOM 793 C C . GLN A 1 96 ? 2.589 5.869 6.015 1.00 92.88 96 GLN A C 1
ATOM 795 O O . GLN A 1 96 ? 1.745 6.091 6.890 1.00 92.88 96 GLN A O 1
ATOM 800 N N . LEU A 1 97 ? 2.642 4.702 5.357 1.00 92.75 97 LEU A N 1
ATOM 801 C CA . LEU A 1 97 ? 1.716 3.590 5.610 1.00 92.75 97 LEU A CA 1
ATOM 802 C C . LEU A 1 97 ? 1.720 3.192 7.090 1.00 92.75 97 LEU A C 1
ATOM 804 O O . LEU A 1 97 ? 0.674 3.070 7.736 1.00 92.75 97 LEU A O 1
ATOM 808 N N . LEU A 1 98 ? 2.917 3.043 7.658 1.00 91.75 98 LEU A N 1
ATOM 809 C CA . LEU A 1 98 ? 3.074 2.701 9.063 1.00 91.75 98 LEU A CA 1
ATOM 810 C C . LEU A 1 98 ? 2.481 3.774 9.991 1.00 91.75 98 LEU A C 1
ATOM 812 O O . LEU A 1 98 ? 1.863 3.439 11.006 1.00 91.75 98 LEU A O 1
ATOM 816 N N . GLY A 1 99 ? 2.664 5.055 9.664 1.00 92.62 99 GLY A N 1
ATOM 817 C CA . GLY A 1 99 ? 2.095 6.180 10.403 1.00 92.62 99 GLY A CA 1
ATOM 818 C C . GLY A 1 99 ? 0.570 6.111 10.470 1.00 92.62 99 GLY A C 1
ATOM 819 O O . GLY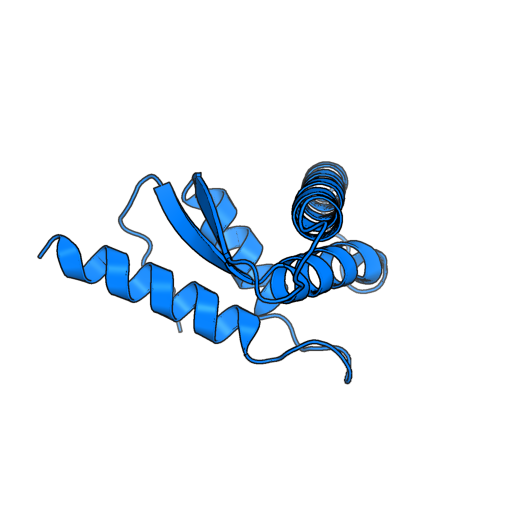 A 1 99 ? -0.007 6.229 11.556 1.00 92.62 99 GLY A O 1
ATOM 820 N N . GLN A 1 100 ? -0.074 5.822 9.338 1.00 94.06 100 GLN A N 1
ATOM 821 C CA . GLN A 1 100 ? -1.529 5.678 9.238 1.00 94.06 100 GLN A CA 1
ATOM 822 C C . GLN A 1 100 ? -2.055 4.486 10.045 1.00 94.06 100 GLN A C 1
ATOM 824 O O . GLN A 1 100 ? -3.028 4.618 10.794 1.00 94.06 100 GLN A O 1
ATOM 829 N N . ILE A 1 101 ? -1.380 3.337 9.966 1.00 91.88 101 ILE A N 1
ATOM 830 C CA . ILE A 1 101 ? -1.699 2.142 10.761 1.00 91.88 101 ILE A CA 1
ATOM 831 C C . ILE A 1 101 ? -1.597 2.443 12.265 1.00 91.88 101 ILE A C 1
ATOM 833 O O . ILE A 1 101 ? -2.503 2.123 13.041 1.00 91.88 101 ILE A O 1
ATOM 837 N N . LYS A 1 102 ? -0.509 3.095 12.697 1.00 90.88 102 LYS A N 1
ATOM 838 C CA . LYS A 1 102 ? -0.293 3.472 14.104 1.00 90.88 102 LYS A CA 1
ATOM 839 C C . LYS A 1 102 ? -1.332 4.478 14.597 1.00 90.88 102 LYS A C 1
ATOM 841 O O . LYS A 1 102 ? -1.778 4.374 15.738 1.00 90.88 102 LYS A O 1
ATOM 846 N N . ALA A 1 103 ? -1.708 5.462 13.780 1.00 91.00 103 ALA A N 1
ATOM 847 C CA . ALA A 1 103 ? -2.760 6.423 14.118 1.00 91.00 103 ALA A CA 1
ATOM 848 C C . ALA A 1 103 ? -4.101 5.713 14.343 1.00 91.00 103 ALA A C 1
ATOM 850 O O . ALA A 1 103 ? -4.745 5.899 15.374 1.00 91.00 103 ALA A O 1
ATOM 851 N N . GLN A 1 104 ? -4.460 4.803 13.442 1.00 92.00 104 GLN A N 1
ATOM 852 C CA . GLN A 1 104 ? -5.675 4.008 13.555 1.00 92.00 104 GLN A CA 1
ATOM 853 C C . GLN A 1 104 ? -5.691 3.101 14.786 1.00 92.00 104 GLN A C 1
ATOM 855 O O . GLN A 1 104 ? -6.737 2.970 15.421 1.00 92.00 104 GLN A O 1
ATOM 860 N N . ASN A 1 105 ? -4.568 2.468 15.132 1.00 89.94 105 ASN A N 1
ATOM 861 C CA . ASN A 1 105 ? -4.467 1.649 16.341 1.00 89.94 105 ASN A CA 1
ATOM 862 C C . ASN A 1 105 ? -4.645 2.477 17.630 1.00 89.94 105 ASN A C 1
ATOM 864 O O . ASN A 1 105 ? -5.179 1.950 18.601 1.00 89.94 105 ASN A O 1
ATOM 868 N N . ARG A 1 106 ? -4.227 3.754 17.641 1.00 87.00 106 ARG A N 1
ATOM 869 C CA . ARG A 1 106 ? -4.359 4.659 18.800 1.00 87.00 106 ARG A CA 1
ATOM 870 C C . ARG A 1 106 ? -5.796 5.117 19.060 1.00 87.00 106 ARG A C 1
ATOM 872 O O . ARG A 1 106 ? -6.170 5.267 20.208 1.00 87.00 106 ARG A O 1
ATOM 879 N N . GLN A 1 107 ? -6.619 5.273 18.024 1.00 80.12 107 GLN A N 1
ATOM 880 C CA . GLN A 1 107 ? -8.014 5.745 18.134 1.00 80.12 107 GLN A CA 1
ATOM 881 C C . GLN A 1 107 ? -8.993 4.768 18.830 1.00 80.12 107 GLN A C 1
ATOM 883 O O . GLN A 1 107 ? -10.190 5.034 18.864 1.00 80.12 107 GLN A O 1
ATOM 888 N N . ARG A 1 108 ? -8.534 3.608 19.319 1.00 61.31 108 ARG A N 1
ATOM 889 C CA . ARG A 1 108 ? -9.363 2.603 20.018 1.00 61.31 108 ARG A CA 1
ATOM 890 C C . ARG A 1 108 ? -8.851 2.252 21.424 1.00 61.31 108 ARG A C 1
ATOM 892 O O . ARG A 1 108 ? -9.275 1.239 21.975 1.00 61.31 108 ARG A O 1
ATOM 899 N N . GLN A 1 109 ? -7.923 3.046 21.956 1.00 52.28 109 GLN A N 1
ATOM 900 C CA . GLN A 1 109 ? -7.568 3.060 23.378 1.00 52.28 109 GLN A CA 1
ATOM 901 C C . GLN A 1 109 ? -8.347 4.177 24.060 1.00 52.28 109 GLN A C 1
ATOM 903 O O . GLN A 1 109 ? -8.745 3.957 25.220 1.00 52.28 109 GLN A O 1
#